Protein AF-A0A5B0HDJ0-F1 (afdb_monomer_lite)

Organism: NCBI:txid2603818

pLDDT: mean 89.78, std 12.01, range [39.72, 98.31]

Structure (mmCIF, N/CA/C/O backbone):
data_AF-A0A5B0HDJ0-F1
#
_entry.id   AF-A0A5B0HDJ0-F1
#
loop_
_atom_site.group_PDB
_atom_site.id
_atom_site.type_symbol
_atom_site.label_atom_id
_atom_site.label_alt_id
_atom_site.label_comp_id
_atom_site.label_asym_id
_atom_site.label_entity_id
_atom_site.label_seq_id
_atom_site.pdbx_PDB_ins_code
_atom_site.Cartn_x
_atom_site.Cartn_y
_atom_site.Cartn_z
_atom_site.occupancy
_atom_site.B_iso_or_equiv
_atom_site.auth_seq_id
_atom_site.auth_comp_id
_atom_site.auth_asym_id
_atom_site.auth_atom_id
_atom_site.pdbx_PDB_model_num
ATOM 1 N N . MET A 1 1 ? 25.153 -23.906 -35.045 1.00 39.72 1 MET A N 1
ATOM 2 C CA . MET A 1 1 ? 24.933 -23.355 -33.691 1.00 39.72 1 MET A CA 1
ATOM 3 C C . MET A 1 1 ? 24.251 -22.009 -33.866 1.00 39.72 1 MET A C 1
ATOM 5 O O . MET A 1 1 ? 24.853 -21.178 -34.536 1.00 39.72 1 MET A O 1
ATOM 9 N N . PRO A 1 2 ? 23.010 -21.788 -33.404 1.00 41.12 2 PRO A N 1
ATOM 10 C CA . PRO A 1 2 ? 22.415 -20.464 -33.498 1.00 41.12 2 PRO A CA 1
ATOM 11 C C . PRO A 1 2 ? 23.091 -19.559 -32.462 1.00 41.12 2 PRO A C 1
ATOM 13 O O . PRO A 1 2 ? 23.117 -19.868 -31.272 1.00 41.12 2 PRO A O 1
ATOM 16 N N . SER A 1 3 ? 23.698 -18.477 -32.937 1.00 45.38 3 SER A N 1
ATOM 17 C CA . SER A 1 3 ? 24.309 -17.446 -32.107 1.00 45.38 3 SER A CA 1
ATOM 18 C C . SER A 1 3 ? 23.218 -16.738 -31.306 1.00 45.38 3 SER A C 1
ATOM 20 O O . SER A 1 3 ? 22.344 -16.095 -31.884 1.00 45.38 3 SER A O 1
ATOM 22 N N . ILE A 1 4 ? 23.251 -16.857 -29.979 1.00 52.03 4 ILE A N 1
ATOM 23 C CA . ILE A 1 4 ? 22.422 -16.037 -29.094 1.00 52.03 4 ILE A CA 1
ATOM 24 C C . ILE A 1 4 ? 22.970 -14.611 -29.200 1.00 52.03 4 ILE A C 1
ATOM 26 O O . ILE A 1 4 ? 24.068 -14.331 -28.722 1.00 52.03 4 ILE A O 1
ATOM 30 N N . ASN A 1 5 ? 22.233 -13.720 -29.865 1.00 51.84 5 ASN A N 1
ATOM 31 C CA . ASN A 1 5 ? 22.509 -12.285 -29.848 1.00 51.84 5 ASN A CA 1
ATOM 32 C C . ASN A 1 5 ? 22.301 -11.764 -28.416 1.00 51.84 5 ASN A C 1
ATOM 34 O O . ASN A 1 5 ? 21.211 -11.331 -28.058 1.00 51.84 5 ASN A O 1
ATOM 38 N N . LEU A 1 6 ? 23.348 -11.811 -27.591 1.00 59.81 6 LEU A N 1
ATOM 39 C CA . LEU A 1 6 ? 23.443 -11.136 -26.290 1.00 59.81 6 LEU A CA 1
ATOM 40 C C . LEU A 1 6 ? 23.686 -9.628 -26.496 1.00 59.81 6 LEU A C 1
ATOM 42 O O . LEU A 1 6 ? 24.663 -9.062 -26.015 1.00 59.81 6 LEU A O 1
ATOM 46 N N . GLY A 1 7 ? 22.825 -8.981 -27.2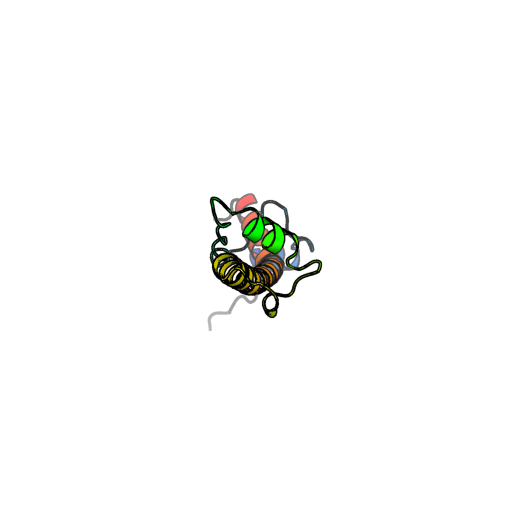79 1.00 64.06 7 GLY A N 1
ATOM 47 C CA . GLY A 1 7 ? 22.768 -7.527 -27.383 1.00 64.06 7 GLY A CA 1
ATOM 48 C C . GLY A 1 7 ? 21.681 -7.016 -26.448 1.00 64.06 7 GLY A C 1
ATOM 49 O O . GLY A 1 7 ? 20.556 -7.502 -26.528 1.00 64.06 7 GLY A O 1
ATOM 50 N N . LEU A 1 8 ? 22.013 -6.064 -25.569 1.00 76.31 8 LEU A N 1
ATOM 51 C CA . LEU A 1 8 ? 21.029 -5.331 -24.763 1.00 76.31 8 LEU A CA 1
ATOM 52 C C . LEU A 1 8 ? 19.866 -4.894 -25.660 1.00 76.31 8 LEU A C 1
ATOM 54 O O . LEU A 1 8 ? 20.081 -4.233 -26.681 1.00 76.31 8 LEU A O 1
ATOM 58 N N . THR A 1 9 ? 18.643 -5.272 -25.297 1.00 89.81 9 THR A N 1
ATOM 59 C CA . THR A 1 9 ? 17.465 -4.827 -26.040 1.00 89.81 9 THR A CA 1
ATOM 60 C C . THR A 1 9 ? 17.248 -3.331 -25.803 1.00 89.81 9 THR A C 1
ATOM 62 O O . THR A 1 9 ? 17.710 -2.762 -24.811 1.00 89.81 9 THR A O 1
ATOM 65 N N . ALA A 1 10 ? 16.496 -2.667 -26.687 1.00 90.12 10 ALA A N 1
ATOM 66 C CA . ALA A 1 10 ? 16.097 -1.276 -26.453 1.00 90.12 10 ALA A CA 1
ATOM 67 C C . ALA A 1 10 ? 15.345 -1.114 -25.116 1.00 90.12 10 ALA A C 1
ATOM 69 O O . ALA A 1 10 ? 15.459 -0.078 -24.464 1.00 90.12 10 ALA A O 1
ATOM 70 N N . ARG A 1 11 ? 14.627 -2.158 -24.681 1.00 93.62 11 ARG A N 1
ATOM 71 C CA . ARG A 1 11 ? 13.960 -2.202 -23.382 1.00 93.62 11 ARG A CA 1
ATOM 72 C C . ARG A 1 11 ? 14.962 -2.176 -22.230 1.00 93.62 11 ARG A C 1
ATOM 74 O O . ARG A 1 11 ? 14.815 -1.349 -21.338 1.00 93.62 11 ARG A O 1
ATOM 81 N N . ASP A 1 12 ? 15.997 -3.014 -22.280 1.00 94.25 12 ASP A N 1
ATOM 82 C CA . ASP A 1 12 ? 17.044 -3.061 -21.246 1.00 94.25 12 ASP A CA 1
ATOM 83 C C . ASP A 1 12 ? 17.786 -1.724 -21.142 1.00 94.25 12 ASP A C 1
ATOM 85 O O . ASP A 1 12 ? 18.071 -1.248 -20.042 1.00 94.25 12 ASP A O 1
ATOM 89 N N . TYR A 1 13 ? 18.033 -1.076 -22.288 1.00 93.62 13 TYR A N 1
ATOM 90 C CA . TYR A 1 13 ? 18.601 0.270 -22.325 1.00 93.62 13 TYR A CA 1
ATOM 91 C C . TYR A 1 13 ? 17.716 1.278 -21.581 1.00 93.62 13 TYR A C 1
ATOM 93 O O . TYR A 1 13 ? 18.220 2.007 -20.728 1.00 93.62 13 TYR A O 1
ATOM 101 N N . PHE A 1 14 ? 16.407 1.314 -21.848 1.00 95.25 14 PHE A N 1
ATOM 102 C CA . PHE A 1 14 ? 15.516 2.248 -21.155 1.00 95.25 14 PHE A CA 1
ATOM 103 C C . PHE A 1 14 ? 15.326 1.917 -19.673 1.00 95.25 14 PHE A C 1
ATOM 105 O O . PHE A 1 14 ? 15.240 2.847 -18.879 1.00 95.25 14 PHE A O 1
ATOM 112 N N . ILE A 1 15 ? 15.321 0.636 -19.283 1.00 95.94 15 ILE A N 1
ATOM 113 C CA . ILE A 1 15 ? 15.290 0.225 -17.869 1.00 95.94 15 ILE A CA 1
ATOM 114 C C . ILE A 1 15 ? 16.495 0.812 -17.127 1.00 95.94 15 ILE A C 1
ATOM 116 O O . ILE A 1 15 ? 16.331 1.434 -16.081 1.00 95.94 15 ILE A O 1
ATOM 120 N N . ALA A 1 16 ? 17.699 0.666 -17.688 1.00 95.25 16 ALA A N 1
ATOM 121 C CA . ALA A 1 16 ? 18.928 1.175 -17.078 1.00 95.25 16 ALA A CA 1
ATOM 122 C C . ALA A 1 16 ? 18.988 2.714 -17.000 1.00 95.25 16 ALA A C 1
ATOM 124 O O . ALA A 1 16 ? 19.745 3.254 -16.199 1.00 95.25 16 ALA A O 1
ATOM 125 N N . HIS A 1 17 ? 18.195 3.410 -17.820 1.00 95.44 17 HIS A N 1
ATOM 126 C CA . HIS A 1 17 ? 18.117 4.874 -17.874 1.00 95.44 17 HIS A CA 1
ATOM 127 C C . HIS A 1 17 ? 16.783 5.411 -17.343 1.00 95.44 17 HIS A C 1
ATOM 129 O O . HIS A 1 17 ? 16.403 6.544 -17.650 1.00 95.44 17 HIS A O 1
ATOM 135 N N . ALA A 1 18 ? 16.046 4.608 -16.575 1.00 97.12 18 ALA A N 1
ATOM 136 C CA . ALA A 1 18 ? 14.854 5.093 -15.910 1.00 97.12 18 ALA A CA 1
ATOM 137 C C . ALA A 1 18 ? 15.223 6.215 -14.923 1.00 97.12 18 ALA A C 1
ATOM 139 O O . ALA A 1 18 ? 16.233 6.103 -14.221 1.00 97.12 18 ALA A O 1
ATOM 140 N N . PRO A 1 19 ? 14.431 7.302 -14.849 1.00 97.25 19 PRO A N 1
ATOM 141 C CA . PRO A 1 19 ? 14.593 8.310 -13.809 1.00 97.25 19 PRO A CA 1
ATOM 142 C C . PRO A 1 19 ? 14.608 7.669 -12.419 1.00 97.25 19 PRO A C 1
ATOM 144 O O . PRO A 1 19 ? 13.891 6.700 -12.192 1.00 97.25 19 PRO A O 1
ATOM 147 N N . ALA A 1 20 ? 15.385 8.220 -11.485 1.00 95.44 20 ALA A N 1
ATOM 148 C CA . ALA A 1 20 ? 15.455 7.675 -10.128 1.00 95.44 20 ALA A CA 1
ATOM 149 C C . ALA A 1 20 ? 14.089 7.703 -9.419 1.00 95.44 20 ALA A C 1
ATOM 151 O O . ALA A 1 20 ? 13.711 6.731 -8.773 1.00 95.44 20 ALA A O 1
ATOM 152 N N . GLU A 1 21 ? 13.335 8.792 -9.598 1.00 96.06 21 GLU A N 1
ATOM 153 C CA . GLU A 1 21 ? 11.999 8.941 -9.024 1.00 96.06 21 GLU A CA 1
ATOM 154 C C . GLU A 1 21 ? 10.906 8.507 -10.012 1.00 96.06 21 GLU A C 1
ATOM 156 O O . GLU A 1 21 ? 10.870 9.009 -11.150 1.00 96.06 21 GLU A O 1
ATOM 161 N N . PRO A 1 22 ? 9.985 7.620 -9.591 1.00 96.62 22 PRO A N 1
ATOM 162 C CA . PRO A 1 22 ? 8.824 7.270 -10.384 1.00 96.62 22 PRO A CA 1
ATOM 163 C C . PRO A 1 22 ? 7.935 8.476 -10.683 1.00 96.62 22 PRO A C 1
ATOM 165 O O . PRO A 1 22 ? 7.693 9.340 -9.841 1.00 96.62 22 PRO A O 1
ATOM 168 N N . GLN A 1 23 ? 7.408 8.532 -11.904 1.00 95.12 23 GLN A N 1
ATOM 169 C CA . GLN A 1 23 ? 6.568 9.650 -12.335 1.00 95.12 23 GLN A CA 1
ATOM 170 C C . GLN A 1 23 ? 5.125 9.528 -11.807 1.00 95.12 23 GLN A C 1
ATOM 172 O O . GLN A 1 23 ? 4.625 8.410 -11.675 1.00 95.12 23 GLN A O 1
ATOM 177 N N . PRO A 1 24 ? 4.390 10.642 -11.597 1.00 95.38 24 PRO A N 1
ATOM 178 C CA . PRO A 1 24 ? 3.046 10.620 -10.995 1.00 95.38 24 PRO A CA 1
ATOM 179 C C . PRO A 1 24 ? 1.992 9.798 -11.751 1.00 95.38 24 PRO A C 1
ATOM 181 O O . PRO A 1 24 ? 0.981 9.396 -11.179 1.00 95.38 24 PRO A O 1
ATOM 184 N N . TRP A 1 25 ? 2.194 9.564 -13.049 1.00 95.69 25 TRP A N 1
ATOM 185 C CA . TRP A 1 25 ? 1.297 8.735 -13.856 1.00 95.69 25 TRP A CA 1
ATOM 186 C C . TRP A 1 25 ? 1.482 7.235 -13.597 1.00 95.69 25 TRP A C 1
ATOM 188 O O . TRP A 1 25 ? 0.591 6.450 -13.929 1.00 95.69 25 TRP A O 1
ATOM 198 N N . PHE A 1 26 ? 2.621 6.822 -13.033 1.00 97.19 26 PHE A N 1
ATOM 199 C CA . PHE A 1 26 ? 2.921 5.422 -12.782 1.00 97.19 26 PHE A CA 1
ATOM 200 C C . PHE A 1 26 ? 2.182 4.919 -11.543 1.00 97.19 26 PHE A C 1
ATOM 202 O O . PHE A 1 26 ? 2.311 5.467 -10.447 1.00 97.19 26 PHE A O 1
ATOM 209 N N . LYS A 1 27 ? 1.427 3.835 -11.728 1.00 95.62 27 LYS A N 1
ATOM 210 C CA . LYS A 1 27 ? 0.729 3.114 -10.665 1.00 95.62 27 LYS A CA 1
ATOM 211 C C . LYS A 1 27 ? 1.237 1.671 -10.656 1.00 95.62 27 LYS A C 1
ATOM 213 O O . LYS A 1 27 ? 1.115 1.015 -11.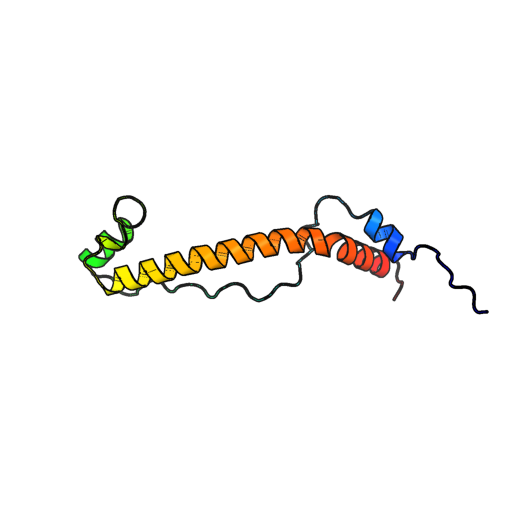693 1.00 95.62 27 LYS A O 1
ATOM 218 N N . PRO A 1 28 ? 1.798 1.176 -9.540 1.00 97.00 28 PRO A N 1
ATOM 219 C CA . PRO A 1 28 ? 2.310 -0.182 -9.486 1.00 97.00 28 PRO A CA 1
ATOM 220 C C . PRO A 1 28 ? 1.148 -1.177 -9.450 1.00 97.00 28 PRO A C 1
ATOM 222 O O . PRO A 1 28 ? 0.067 -0.883 -8.933 1.00 97.00 28 PRO A O 1
ATOM 225 N N . VAL A 1 29 ? 1.371 -2.374 -9.988 1.00 96.69 29 VAL A N 1
ATOM 226 C CA . VAL A 1 29 ? 0.420 -3.481 -9.861 1.00 96.69 29 VAL A CA 1
ATOM 227 C C . VAL A 1 29 ? 0.551 -4.059 -8.456 1.00 96.69 29 VAL A C 1
ATOM 229 O O . VAL A 1 29 ? 1.627 -4.514 -8.069 1.00 96.69 29 VAL A O 1
ATOM 232 N N . MET A 1 30 ? -0.545 -4.026 -7.701 1.00 94.94 30 MET A N 1
ATOM 233 C CA . MET A 1 30 ? -0.613 -4.379 -6.283 1.00 94.94 30 MET A CA 1
ATOM 234 C C . MET A 1 30 ? -1.915 -5.132 -5.976 1.00 94.94 30 MET A C 1
ATOM 236 O O . MET A 1 30 ? -2.915 -4.916 -6.668 1.00 94.94 30 MET A O 1
ATOM 240 N N . PRO A 1 31 ? -1.947 -5.986 -4.933 1.00 93.25 31 PRO A N 1
ATOM 241 C CA 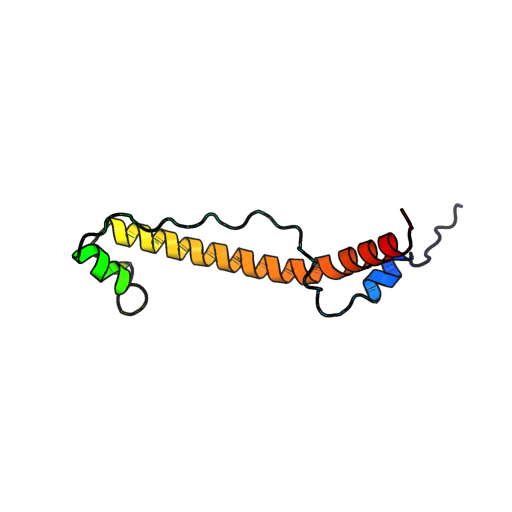. PRO A 1 31 ? -3.209 -6.483 -4.395 1.00 93.25 31 PRO A CA 1
ATOM 242 C C . PRO A 1 31 ? -4.087 -5.311 -3.920 1.00 93.25 31 PRO A C 1
ATOM 244 O O . PRO A 1 31 ? -3.557 -4.243 -3.588 1.00 93.25 31 PRO A O 1
ATOM 247 N N . PRO A 1 32 ? -5.420 -5.489 -3.864 1.00 94.06 32 PRO A N 1
ATOM 248 C CA . PRO A 1 32 ? -6.313 -4.441 -3.386 1.00 94.06 32 PRO A CA 1
ATOM 249 C C . PRO A 1 32 ? -5.929 -3.997 -1.965 1.00 94.06 32 PRO A C 1
ATOM 251 O O . PRO A 1 32 ? -5.434 -4.817 -1.184 1.00 94.06 32 PRO A O 1
ATOM 254 N N . PRO A 1 33 ? -6.141 -2.714 -1.623 1.00 93.00 33 PRO A N 1
ATOM 255 C CA . PRO A 1 33 ? -5.885 -2.229 -0.276 1.00 93.00 33 PRO A CA 1
ATOM 256 C C . PRO A 1 33 ? -6.777 -2.958 0.741 1.00 93.00 33 PRO A C 1
ATOM 258 O O . PRO A 1 33 ? -7.865 -3.428 0.379 1.00 93.00 33 PRO A O 1
ATOM 261 N N . PRO A 1 34 ? -6.354 -3.040 2.015 1.00 92.56 34 PRO A N 1
ATOM 262 C CA . PRO A 1 34 ? -7.200 -3.554 3.082 1.00 92.56 34 PRO A CA 1
ATOM 263 C C . PRO A 1 34 ? -8.553 -2.820 3.129 1.00 92.56 34 PRO A C 1
ATOM 265 O O . PRO A 1 34 ? -8.608 -1.613 2.871 1.00 92.56 34 PRO A O 1
ATOM 268 N N . PRO A 1 35 ? -9.656 -3.527 3.432 1.00 90.25 35 PRO A N 1
ATOM 269 C CA . PRO A 1 35 ? -10.978 -2.918 3.506 1.00 90.25 35 PRO A CA 1
ATOM 270 C C . PRO A 1 35 ? -11.053 -1.935 4.674 1.00 90.25 35 PRO A C 1
ATOM 272 O O . PRO A 1 35 ? -10.574 -2.232 5.765 1.00 90.25 35 PRO A O 1
ATOM 275 N N . SER A 1 36 ? -11.715 -0.796 4.468 1.00 88.81 36 SER A N 1
ATOM 276 C CA . SER A 1 36 ? -11.877 0.211 5.515 1.00 88.81 36 SER A CA 1
ATOM 277 C C . SER A 1 36 ? -12.665 -0.323 6.714 1.00 88.81 36 SER A C 1
ATOM 279 O O . SER A 1 36 ? -13.657 -1.044 6.574 1.00 88.81 36 SER A O 1
ATOM 281 N N . VAL A 1 37 ? -12.245 0.072 7.918 1.00 91.00 37 VAL A N 1
ATOM 282 C CA . VAL A 1 37 ? -13.005 -0.207 9.140 1.00 91.00 37 VAL A CA 1
ATOM 283 C C . VAL A 1 37 ? -14.126 0.815 9.262 1.00 91.00 37 VAL A C 1
ATOM 285 O O . VAL A 1 37 ? -13.889 2.022 9.245 1.00 91.00 37 VAL A O 1
ATOM 288 N N . GLN A 1 38 ? -15.360 0.332 9.378 1.00 90.19 38 GLN A N 1
ATOM 289 C CA . GLN A 1 38 ? -16.522 1.195 9.549 1.00 90.19 38 GLN A CA 1
ATOM 290 C C . GLN A 1 38 ? -16.602 1.725 10.980 1.00 90.19 38 GLN A C 1
ATOM 292 O O . GLN A 1 38 ? -16.507 0.959 11.943 1.00 90.19 38 GLN A O 1
ATOM 297 N N . ILE A 1 39 ? -16.806 3.037 11.093 1.00 87.62 39 ILE A N 1
ATOM 298 C CA . ILE A 1 39 ? -17.023 3.730 12.364 1.00 87.62 39 ILE A CA 1
ATOM 299 C C . ILE A 1 39 ? -18.389 3.303 12.929 1.00 87.62 39 ILE A C 1
ATOM 301 O O . ILE A 1 39 ? -19.353 3.229 12.158 1.00 87.62 39 ILE A O 1
ATOM 305 N N . PRO A 1 40 ? -18.514 3.034 14.243 1.00 87.81 40 PRO A N 1
ATOM 306 C CA . PRO A 1 40 ? -19.797 2.727 14.856 1.00 87.81 40 PRO A CA 1
ATOM 307 C C . PRO A 1 40 ? -20.785 3.879 14.651 1.00 87.81 40 PRO A C 1
ATOM 309 O O . PRO A 1 40 ? -20.498 5.030 14.982 1.00 87.81 40 PRO A O 1
ATOM 312 N N . ALA A 1 41 ? -21.958 3.564 14.105 1.00 87.44 41 ALA A N 1
ATOM 313 C CA . ALA A 1 41 ? -23.055 4.517 14.003 1.00 87.44 41 ALA A CA 1
ATOM 314 C C . ALA A 1 41 ? -23.727 4.712 15.371 1.00 87.44 41 ALA A C 1
ATOM 316 O O . ALA A 1 41 ? -23.769 3.779 16.180 1.00 87.44 41 ALA A O 1
ATOM 317 N N . GLU A 1 42 ? -24.271 5.913 15.594 1.00 89.38 42 GLU A N 1
ATOM 318 C CA . GLU A 1 42 ? -25.111 6.246 16.756 1.00 89.38 42 GLU A CA 1
ATOM 319 C C . GLU A 1 42 ? -24.451 5.861 18.094 1.00 89.38 42 GLU A C 1
ATOM 321 O O . GLU A 1 42 ? -24.878 4.938 18.784 1.00 89.38 42 GLU A O 1
ATOM 326 N N . MET A 1 43 ? -23.349 6.534 18.437 1.00 92.44 43 MET A N 1
ATOM 327 C CA . MET A 1 43 ? -22.671 6.353 19.728 1.00 92.44 43 MET A CA 1
ATOM 328 C C . MET A 1 43 ? -23.411 7.072 20.856 1.00 92.44 43 MET A C 1
ATOM 330 O O . MET A 1 43 ? -23.762 8.253 20.704 1.00 92.44 43 MET A O 1
ATOM 334 N N . THR A 1 44 ? -23.578 6.386 21.993 1.00 94.19 44 THR A N 1
ATOM 335 C CA . THR A 1 44 ? -23.980 7.037 23.250 1.00 94.19 44 THR A CA 1
ATOM 336 C C . THR A 1 44 ? -22.909 8.030 23.699 1.00 94.19 44 THR A C 1
ATOM 338 O O . THR A 1 44 ? -21.798 8.058 23.159 1.00 94.19 44 THR A O 1
ATOM 341 N N . ASP A 1 45 ? -23.226 8.874 24.678 1.00 93.75 45 ASP A N 1
ATOM 342 C CA . ASP A 1 45 ? -22.263 9.852 25.188 1.00 93.75 45 ASP A CA 1
ATOM 343 C C . ASP A 1 45 ? -21.070 9.167 25.874 1.00 93.75 45 ASP A C 1
ATOM 345 O O . ASP A 1 45 ? -19.929 9.591 25.690 1.00 93.75 45 ASP A O 1
ATOM 349 N N . GLU A 1 46 ? -21.299 8.056 26.579 1.00 91.88 46 GLU A N 1
ATOM 350 C CA . GLU A 1 46 ? -20.243 7.248 27.198 1.00 91.88 46 GLU A CA 1
ATOM 351 C C . GLU A 1 46 ? -19.330 6.604 26.150 1.00 91.88 46 GLU A C 1
ATOM 353 O O . GLU A 1 46 ? -18.106 6.704 26.245 1.00 91.88 46 GLU A O 1
ATOM 358 N N . GLU A 1 47 ? -19.914 5.993 25.117 1.00 92.88 47 GLU A N 1
ATOM 359 C CA . GLU A 1 47 ? -19.166 5.387 24.013 1.00 92.88 47 GLU A CA 1
ATOM 360 C C . GLU A 1 47 ? -18.332 6.422 23.260 1.00 92.88 47 GLU A C 1
ATOM 362 O O . GLU A 1 47 ? -17.181 6.178 22.900 1.00 92.88 47 GLU A O 1
ATOM 367 N N . ARG A 1 48 ? -18.911 7.602 23.041 1.00 92.62 48 ARG A N 1
ATOM 368 C CA . ARG A 1 48 ? -18.250 8.722 22.383 1.00 92.62 48 ARG A CA 1
ATOM 369 C C . ARG A 1 48 ? -17.075 9.242 23.204 1.00 92.62 48 ARG A C 1
ATOM 371 O O . ARG A 1 48 ? -16.032 9.539 22.628 1.00 92.62 48 ARG A O 1
ATOM 378 N N . ASN A 1 49 ? -17.228 9.330 24.524 1.00 92.19 49 ASN A N 1
ATOM 379 C CA . ASN A 1 49 ? -16.150 9.736 25.418 1.00 92.19 49 ASN A CA 1
ATOM 380 C C . ASN A 1 49 ? -14.986 8.730 25.402 1.00 92.19 49 ASN A C 1
ATOM 382 O O . ASN A 1 49 ? -13.834 9.139 25.304 1.00 92.19 49 ASN A O 1
ATOM 386 N N . GLU A 1 50 ? -15.266 7.422 25.429 1.00 91.56 50 GLU A N 1
ATOM 387 C CA . GLU A 1 50 ? -14.213 6.400 25.312 1.00 91.56 50 GLU A CA 1
ATOM 388 C C . GLU A 1 50 ? -13.555 6.386 23.929 1.00 91.56 50 GLU A C 1
ATOM 390 O O . GLU A 1 50 ? -12.334 6.286 23.837 1.00 91.56 50 GLU A O 1
ATOM 395 N N . TYR A 1 51 ? -14.334 6.546 22.854 1.00 89.62 51 TYR A N 1
ATOM 396 C CA . TYR A 1 51 ? -13.803 6.620 21.493 1.00 89.62 51 TYR A CA 1
ATOM 397 C C . TYR A 1 51 ? -12.844 7.802 21.306 1.00 89.62 51 TYR A C 1
ATOM 399 O O . TYR A 1 51 ? -11.780 7.627 20.718 1.00 89.62 51 TYR A O 1
ATOM 407 N N . TYR A 1 52 ? -13.197 8.991 21.806 1.00 89.31 52 TYR A N 1
ATOM 408 C CA . TYR A 1 52 ? -12.325 10.164 21.706 1.00 89.31 52 TYR A CA 1
ATOM 409 C C . TYR A 1 52 ? -11.107 10.097 22.628 1.00 89.31 52 TYR A C 1
ATOM 411 O O . TYR A 1 52 ? -10.107 10.736 22.325 1.00 89.31 52 TYR A O 1
ATOM 419 N N . GLY A 1 53 ? -11.180 9.349 23.731 1.00 88.94 53 GLY A N 1
ATOM 420 C CA . GLY A 1 53 ? -10.042 9.166 24.632 1.00 88.94 53 GLY A CA 1
ATOM 421 C C . GLY A 1 53 ? -9.075 8.059 24.246 1.00 88.94 53 GLY A C 1
ATOM 422 O O . GLY A 1 53 ? -7.960 8.000 24.769 1.00 88.94 53 GLY A O 1
ATOM 423 N N . TRP A 1 54 ? -9.486 7.187 23.331 1.00 88.38 54 TRP A N 1
ATOM 424 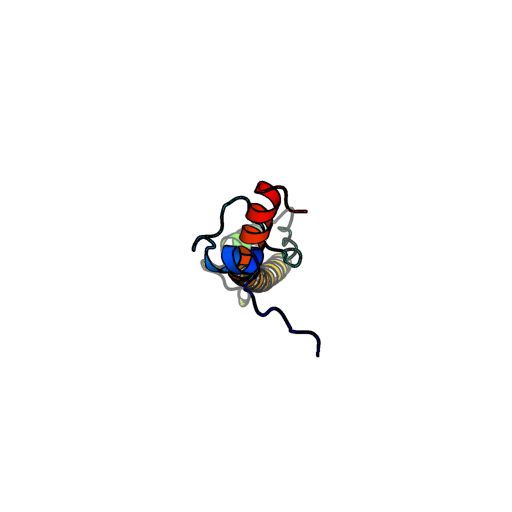C CA . TRP A 1 54 ? -8.649 6.120 22.813 1.00 88.38 54 TRP A CA 1
ATOM 425 C C . TRP A 1 54 ? -7.378 6.659 22.145 1.00 88.38 54 TRP A C 1
ATOM 427 O O . TRP A 1 54 ? -7.438 7.647 21.416 1.00 88.38 54 TRP A O 1
ATOM 437 N N . ASP A 1 55 ? -6.243 5.978 22.351 1.00 83.19 55 ASP A N 1
ATOM 438 C CA . ASP A 1 55 ? -4.913 6.297 21.781 1.00 83.19 55 ASP A CA 1
ATOM 439 C C . ASP A 1 55 ? -4.240 7.532 22.422 1.00 83.19 55 ASP A C 1
ATOM 441 O O . ASP A 1 55 ? -3.015 7.605 22.473 1.00 83.19 55 ASP A O 1
ATOM 445 N N . GLU A 1 56 ? -5.018 8.473 22.972 1.00 84.44 56 GLU A N 1
ATOM 446 C CA . GLU A 1 56 ? -4.497 9.670 23.647 1.00 84.44 56 GLU A CA 1
ATOM 447 C C . GLU A 1 56 ? -4.296 9.466 25.159 1.00 84.44 56 GLU A C 1
ATOM 449 O O . GLU A 1 56 ? -3.238 9.798 25.695 1.00 84.44 56 GLU A O 1
ATOM 454 N N . TYR A 1 57 ? -5.292 8.916 25.862 1.00 86.50 57 TYR A N 1
ATOM 455 C CA . TYR A 1 57 ? -5.240 8.714 27.320 1.00 86.50 57 TYR A CA 1
ATOM 456 C C . TYR A 1 57 ? -5.960 7.450 27.815 1.00 86.50 57 TYR A C 1
ATOM 458 O O . TYR A 1 57 ? -6.011 7.217 29.024 1.00 86.50 57 TYR A O 1
ATOM 466 N N . LEU A 1 58 ? -6.498 6.626 26.908 1.00 88.19 58 LEU A N 1
ATOM 467 C CA . LEU A 1 58 ? -7.165 5.363 27.227 1.00 88.19 58 LEU A CA 1
ATOM 468 C C . LEU A 1 58 ? -6.610 4.212 26.372 1.00 88.19 58 LEU A C 1
ATOM 470 O O . LEU A 1 58 ? -6.626 4.277 25.136 1.00 88.19 58 LEU A O 1
ATOM 474 N N . GLY A 1 59 ? -6.150 3.147 27.037 1.00 89.50 59 GLY A N 1
ATOM 475 C CA . GLY A 1 59 ? -5.830 1.868 26.402 1.00 89.50 59 GLY A CA 1
ATOM 476 C C . GLY A 1 59 ? -7.094 1.094 26.019 1.00 89.50 59 GLY A C 1
ATOM 477 O O . GLY A 1 59 ? -8.180 1.358 26.535 1.00 89.50 59 GLY A O 1
ATOM 478 N N . ILE A 1 60 ? -6.970 0.115 25.118 1.00 89.31 60 ILE A N 1
ATOM 479 C CA . ILE A 1 60 ? -8.103 -0.753 24.732 1.00 89.31 60 ILE A CA 1
ATOM 480 C C . ILE A 1 60 ? -8.577 -1.568 25.947 1.00 89.31 60 ILE A C 1
ATOM 482 O O . ILE A 1 60 ? -9.769 -1.798 26.140 1.00 89.31 60 ILE A O 1
ATOM 486 N N . GLU A 1 61 ? -7.632 -1.968 26.791 1.00 89.56 61 GLU A N 1
ATOM 487 C CA . GLU A 1 61 ? -7.820 -2.697 28.039 1.00 89.56 61 GLU A CA 1
ATOM 488 C C . GLU A 1 61 ? -8.641 -1.934 29.091 1.00 89.56 61 GLU A C 1
ATOM 490 O O . GLU A 1 61 ? -9.313 -2.568 29.906 1.00 89.56 61 GLU A O 1
ATOM 495 N N . ASP A 1 62 ? -8.641 -0.599 29.039 1.00 91.12 62 ASP A N 1
ATOM 496 C CA . ASP A 1 62 ? -9.332 0.272 29.997 1.00 91.12 62 ASP A CA 1
ATOM 497 C C . ASP A 1 62 ? -10.746 0.673 29.535 1.00 91.12 62 ASP A C 1
ATOM 499 O O . ASP A 1 62 ? -11.489 1.333 30.271 1.00 91.12 62 ASP A O 1
ATOM 503 N N . MET A 1 63 ? -11.138 0.275 28.320 1.00 91.00 63 MET A N 1
ATOM 504 C CA . MET A 1 63 ? -12.453 0.576 27.754 1.00 91.00 63 MET A CA 1
ATOM 505 C C . MET A 1 63 ? -13.558 -0.227 28.429 1.00 91.00 63 MET A C 1
ATOM 507 O O . MET A 1 63 ? -13.491 -1.455 28.544 1.00 91.00 63 MET A O 1
ATOM 511 N N . LYS A 1 64 ? -14.631 0.461 28.820 1.00 92.38 64 LYS A N 1
ATOM 512 C CA . LYS A 1 64 ? -15.785 -0.153 29.484 1.00 92.38 64 LYS A CA 1
ATOM 513 C C . LYS A 1 64 ? -16.875 -0.508 28.489 1.00 92.38 64 LYS A C 1
ATOM 515 O O . LYS A 1 64 ? -17.646 -1.426 28.761 1.00 92.38 64 LYS A O 1
ATOM 520 N N . CYS A 1 65 ? -16.948 0.181 27.351 1.00 92.88 65 CYS A N 1
ATOM 521 C CA . CYS A 1 65 ? -17.944 -0.054 26.313 1.00 92.88 65 CYS A CA 1
ATOM 522 C C . CYS A 1 65 ? -17.472 -1.170 25.361 1.00 92.88 65 CYS A C 1
ATOM 524 O O . CYS A 1 65 ? -16.598 -0.918 24.526 1.00 92.88 65 CYS A O 1
ATOM 526 N N . PRO A 1 66 ? -18.059 -2.389 25.391 1.00 93.06 66 PRO A N 1
ATOM 527 C CA . PRO A 1 66 ? -17.572 -3.509 24.578 1.00 93.06 66 PRO A CA 1
ATOM 528 C C . PRO A 1 66 ? -17.613 -3.213 23.077 1.00 93.06 66 PRO A C 1
ATOM 530 O O . PRO A 1 66 ? -16.688 -3.557 22.353 1.00 93.06 66 PRO A O 1
ATOM 533 N N . ARG A 1 67 ? -18.647 -2.499 22.613 1.00 93.00 67 ARG A N 1
ATOM 534 C CA . ARG A 1 67 ? -18.794 -2.112 21.203 1.00 93.00 67 ARG A CA 1
ATOM 535 C C . ARG A 1 67 ? -17.644 -1.225 20.713 1.00 93.00 67 ARG A C 1
ATOM 537 O O . ARG A 1 67 ? -17.202 -1.386 19.575 1.00 93.00 67 ARG A O 1
ATOM 544 N N . ILE A 1 68 ? -17.179 -0.301 21.556 1.00 93.50 68 ILE A N 1
ATOM 545 C CA . ILE A 1 68 ? -16.076 0.614 21.238 1.00 93.50 68 ILE A CA 1
ATOM 546 C C . ILE A 1 68 ? -14.745 -0.112 21.337 1.00 93.50 68 ILE A C 1
ATOM 548 O O . ILE A 1 68 ? -13.966 -0.029 20.394 1.00 93.50 68 ILE A O 1
ATOM 552 N N . ARG A 1 69 ? -14.541 -0.924 22.378 1.00 94.00 69 ARG A N 1
ATOM 553 C CA . ARG A 1 69 ? -13.369 -1.799 22.497 1.00 94.00 69 ARG A CA 1
ATOM 554 C C . ARG A 1 69 ? -13.177 -2.674 21.259 1.00 94.00 69 ARG A C 1
ATOM 556 O O . ARG A 1 69 ? -12.129 -2.607 20.624 1.00 94.00 69 ARG A O 1
ATOM 563 N N . ASP A 1 70 ? -14.213 -3.405 20.850 1.00 92.88 70 ASP A N 1
ATOM 564 C CA . ASP A 1 70 ? -14.163 -4.280 19.675 1.00 92.88 70 ASP A CA 1
ATOM 565 C C . ASP A 1 70 ? -13.881 -3.485 18.387 1.00 92.88 70 ASP A C 1
ATOM 567 O O . ASP A 1 70 ? -13.232 -3.973 17.460 1.00 92.88 70 ASP A O 1
ATOM 571 N N . TYR A 1 71 ? -14.394 -2.255 18.282 1.00 93.06 71 TYR A N 1
ATOM 572 C CA . TYR A 1 71 ? -14.083 -1.370 17.163 1.00 93.06 71 TYR A CA 1
ATOM 573 C C . TYR A 1 71 ? -12.616 -0.923 17.176 1.00 93.06 71 TYR A C 1
ATOM 575 O O . TYR A 1 71 ? -11.944 -1.033 16.150 1.00 93.06 71 TYR A O 1
ATOM 583 N N . CYS A 1 72 ? -12.108 -0.476 18.320 1.00 92.56 72 CYS A N 1
ATOM 584 C CA . CYS A 1 72 ? -10.730 -0.039 18.503 1.00 92.56 72 CYS A CA 1
ATOM 585 C C . CYS A 1 72 ? -9.733 -1.176 18.229 1.00 92.56 72 CYS A C 1
ATOM 587 O O . CYS A 1 72 ? -8.735 -0.960 17.541 1.00 92.56 72 CYS A O 1
ATOM 589 N N . GLU A 1 73 ? -10.043 -2.410 18.637 1.00 92.81 73 GLU A N 1
ATOM 590 C CA . GLU A 1 73 ? -9.270 -3.607 18.278 1.00 92.81 73 GLU A CA 1
ATOM 591 C C . GLU A 1 73 ? -9.222 -3.834 16.761 1.00 92.81 73 GLU A C 1
ATOM 593 O O . GLU A 1 73 ? -8.142 -4.031 16.196 1.00 92.81 73 GLU A O 1
ATOM 598 N N . ARG A 1 74 ? -10.370 -3.746 16.069 1.00 93.00 74 ARG A N 1
ATOM 599 C CA . ARG A 1 74 ? -10.418 -3.869 14.600 1.00 93.00 74 ARG A CA 1
ATOM 600 C C . ARG A 1 74 ? -9.616 -2.776 13.908 1.00 93.00 74 ARG A C 1
ATOM 602 O O . ARG A 1 74 ? -8.907 -3.070 12.947 1.00 93.00 74 ARG A O 1
ATOM 609 N N . VAL A 1 75 ? -9.716 -1.531 14.372 1.00 92.62 75 VAL A N 1
ATOM 610 C CA . VAL A 1 75 ? -8.931 -0.421 13.819 1.00 92.62 75 VAL A CA 1
ATOM 611 C C . VAL A 1 75 ? -7.443 -0.650 14.058 1.00 92.62 75 VAL A C 1
ATOM 613 O O . VAL A 1 75 ? -6.662 -0.450 13.133 1.00 92.62 75 VAL A O 1
ATOM 616 N N . ASN A 1 76 ? -7.036 -1.113 15.241 1.00 91.25 76 ASN A N 1
ATOM 617 C CA . ASN A 1 76 ? -5.631 -1.383 15.535 1.00 91.25 76 ASN A CA 1
ATOM 618 C C . ASN A 1 76 ? -5.061 -2.494 14.637 1.00 91.25 76 ASN A C 1
ATOM 620 O O . ASN A 1 76 ? -4.033 -2.307 13.990 1.00 91.25 76 ASN A O 1
ATOM 624 N N . ALA A 1 77 ? -5.782 -3.610 14.495 1.00 91.25 77 ALA A N 1
ATOM 625 C CA . ALA A 1 77 ? -5.406 -4.677 13.568 1.00 91.25 77 ALA A CA 1
ATOM 626 C C . ALA A 1 77 ? -5.348 -4.177 12.110 1.00 91.25 77 ALA A C 1
ATOM 628 O O . ALA A 1 77 ? -4.421 -4.498 11.363 1.00 91.25 77 ALA A O 1
ATOM 629 N N . HIS A 1 78 ? -6.309 -3.341 11.708 1.00 93.88 78 HIS A N 1
ATOM 630 C CA . HIS A 1 78 ? -6.315 -2.721 10.388 1.00 93.88 78 HIS A CA 1
ATOM 631 C C . HIS A 1 78 ? -5.131 -1.767 10.181 1.00 93.88 78 HIS A C 1
ATOM 633 O O . HIS A 1 78 ? -4.564 -1.759 9.092 1.00 93.88 78 HIS A O 1
ATOM 639 N N . ARG A 1 79 ? -4.715 -0.989 11.193 1.00 93.06 79 ARG A N 1
ATOM 640 C CA . ARG A 1 79 ? -3.534 -0.106 11.112 1.00 93.06 79 ARG A CA 1
ATOM 641 C C . ARG A 1 79 ? -2.287 -0.906 10.736 1.00 93.06 79 ARG A C 1
ATOM 643 O O . ARG A 1 79 ? -1.571 -0.497 9.826 1.00 93.06 79 ARG A O 1
ATOM 650 N N . THR A 1 80 ? -2.074 -2.071 11.349 1.00 92.00 80 THR A N 1
ATOM 651 C CA . THR A 1 80 ? -0.947 -2.957 11.010 1.00 92.00 80 THR A CA 1
ATOM 652 C C . THR A 1 80 ? -1.018 -3.457 9.565 1.00 92.00 80 THR A C 1
ATOM 654 O O . THR A 1 80 ? -0.021 -3.403 8.844 1.00 92.00 80 THR A O 1
ATOM 657 N N . LEU A 1 81 ? -2.193 -3.903 9.108 1.00 93.75 81 LEU A N 1
ATOM 658 C CA . LEU A 1 81 ? -2.384 -4.363 7.726 1.00 93.75 81 LEU A CA 1
ATOM 659 C C . LEU A 1 81 ? -2.184 -3.233 6.707 1.00 93.75 81 LEU A C 1
ATOM 661 O O . LEU A 1 81 ? -1.527 -3.429 5.686 1.00 93.75 81 LEU A O 1
ATOM 665 N N . ALA A 1 82 ? -2.724 -2.047 6.989 1.00 94.69 82 ALA A N 1
ATOM 666 C CA . ALA A 1 82 ? -2.585 -0.867 6.145 1.00 94.69 82 ALA A CA 1
ATOM 667 C C . ALA A 1 82 ? -1.126 -0.405 6.062 1.00 94.69 82 ALA A C 1
ATOM 669 O O . ALA A 1 82 ? -0.650 -0.088 4.976 1.00 94.69 82 ALA A O 1
ATOM 670 N N . GLN A 1 83 ? -0.395 -0.427 7.179 1.00 95.31 83 GLN A N 1
ATOM 671 C CA . GLN A 1 83 ? 1.030 -0.111 7.196 1.00 95.31 83 GLN A CA 1
ATOM 672 C C . GLN A 1 83 ? 1.830 -1.090 6.330 1.00 95.31 83 GLN A C 1
ATOM 674 O O . GLN A 1 83 ? 2.609 -0.651 5.489 1.00 95.31 83 GLN A O 1
ATOM 679 N N . ALA A 1 84 ? 1.600 -2.398 6.478 1.00 95.19 84 ALA A N 1
ATOM 680 C CA . ALA A 1 84 ? 2.266 -3.407 5.658 1.00 95.19 84 ALA A CA 1
ATOM 681 C C . ALA A 1 84 ? 1.954 -3.236 4.161 1.00 95.19 84 ALA A C 1
ATOM 683 O O . ALA A 1 84 ? 2.854 -3.328 3.326 1.00 95.19 84 ALA A O 1
ATOM 684 N N . TRP A 1 85 ? 0.695 -2.941 3.818 1.00 96.81 85 TRP A N 1
ATOM 685 C CA . TRP A 1 85 ? 0.295 -2.678 2.437 1.00 96.81 85 TRP A CA 1
ATOM 686 C C . TRP A 1 85 ? 0.967 -1.417 1.877 1.00 96.81 85 TRP A C 1
ATOM 688 O O . TRP A 1 85 ? 1.483 -1.461 0.764 1.00 96.81 85 TRP A O 1
ATOM 698 N N . ASN A 1 86 ? 1.029 -0.327 2.651 1.00 96.19 86 ASN A N 1
ATOM 699 C CA . ASN A 1 86 ? 1.700 0.913 2.247 1.00 96.19 86 ASN A CA 1
ATOM 700 C C . ASN A 1 86 ? 3.203 0.700 2.018 1.00 96.19 86 ASN A C 1
ATOM 702 O O . ASN A 1 86 ? 3.737 1.160 1.013 1.00 96.19 86 ASN A O 1
ATOM 706 N N . SER A 1 87 ? 3.881 -0.043 2.898 1.00 96.25 87 SER A N 1
ATOM 707 C CA . SER A 1 87 ? 5.302 -0.361 2.713 1.00 96.25 87 SER A CA 1
ATOM 708 C C . SER A 1 87 ? 5.550 -1.214 1.465 1.00 96.25 87 SER A C 1
ATOM 710 O O . SER A 1 87 ? 6.515 -0.981 0.736 1.00 96.25 87 SER A O 1
ATOM 712 N N . GLU A 1 88 ? 4.677 -2.185 1.173 1.00 97.12 88 GLU A N 1
ATOM 713 C CA . GLU A 1 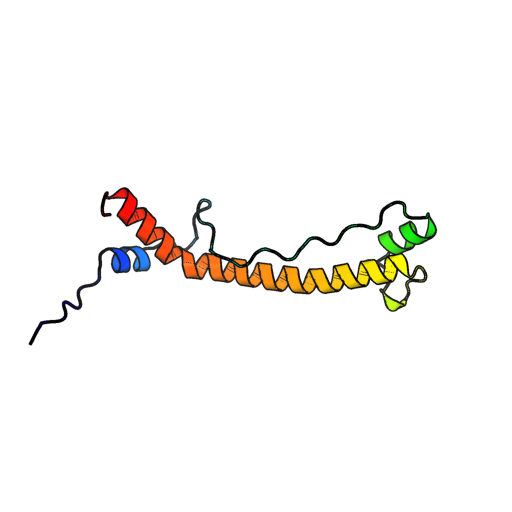88 ? 4.791 -2.963 -0.064 1.00 97.12 88 GLU A CA 1
ATOM 714 C C . GLU A 1 88 ? 4.455 -2.111 -1.297 1.00 97.12 88 GLU A C 1
ATOM 716 O O . GLU A 1 88 ? 5.122 -2.246 -2.320 1.00 97.12 88 GLU A O 1
ATOM 721 N N . PHE A 1 89 ? 3.490 -1.193 -1.199 1.00 96.19 89 PHE A N 1
ATOM 722 C CA . PHE A 1 89 ? 3.170 -0.246 -2.266 1.00 96.19 89 PHE A CA 1
ATOM 723 C C . PHE A 1 89 ? 4.386 0.608 -2.637 1.00 96.19 89 PHE A C 1
ATOM 725 O O . PHE A 1 89 ? 4.741 0.660 -3.813 1.00 96.19 89 PHE A O 1
ATOM 732 N N . GLU A 1 90 ? 5.055 1.223 -1.655 1.00 95.25 90 GLU A N 1
ATOM 733 C CA . GLU A 1 90 ? 6.266 2.025 -1.881 1.00 95.25 90 GLU A CA 1
ATOM 734 C C . GLU A 1 90 ? 7.360 1.198 -2.561 1.00 95.25 90 GLU A C 1
ATOM 736 O O . GLU A 1 90 ? 7.897 1.591 -3.597 1.00 95.25 90 GLU A O 1
ATOM 741 N N . LYS A 1 91 ? 7.638 -0.005 -2.050 1.00 96.38 91 LYS A N 1
ATOM 742 C CA . LYS A 1 91 ? 8.607 -0.918 -2.665 1.00 96.38 91 LYS A CA 1
ATOM 743 C C . LYS A 1 91 ? 8.251 -1.229 -4.119 1.00 96.38 91 LYS A C 1
ATOM 745 O O . LYS A 1 91 ? 9.112 -1.137 -4.994 1.00 96.38 91 LYS A O 1
ATOM 750 N N . GLN A 1 92 ? 7.005 -1.609 -4.395 1.00 97.62 92 GLN A N 1
ATOM 751 C CA . GLN A 1 92 ? 6.572 -1.950 -5.750 1.00 97.62 92 GLN A CA 1
ATOM 752 C C . GLN A 1 92 ? 6.593 -0.740 -6.682 1.00 97.62 92 GLN A C 1
ATOM 754 O O . GLN A 1 92 ? 6.877 -0.899 -7.870 1.00 97.62 92 GLN A O 1
ATOM 759 N N . HIS A 1 93 ? 6.370 0.464 -6.152 1.00 95.25 93 HIS A N 1
ATOM 760 C CA . HIS A 1 93 ? 6.485 1.708 -6.904 1.00 95.25 93 HIS A CA 1
ATOM 761 C C . HIS A 1 93 ? 7.894 1.889 -7.475 1.00 95.25 93 HIS A C 1
ATOM 763 O O . HIS A 1 93 ? 8.033 2.161 -8.661 1.00 95.25 93 HIS A O 1
ATOM 769 N N . TYR A 1 94 ? 8.941 1.618 -6.695 1.00 96.56 94 TYR A N 1
ATOM 770 C CA . TYR A 1 94 ? 10.322 1.709 -7.183 1.00 96.56 94 TYR A CA 1
ATOM 771 C C . TYR A 1 94 ? 10.775 0.481 -7.984 1.00 96.56 94 TYR A C 1
ATOM 773 O O . TYR A 1 94 ? 11.499 0.620 -8.967 1.00 96.56 94 TYR A O 1
ATOM 781 N N . VAL A 1 95 ? 10.344 -0.727 -7.610 1.00 97.31 95 VAL A N 1
ATOM 782 C CA . VAL A 1 95 ? 10.764 -1.969 -8.289 1.00 97.31 95 VAL A CA 1
ATOM 783 C C . VAL A 1 95 ? 10.187 -2.070 -9.701 1.00 97.31 95 VAL A C 1
ATOM 785 O O . VAL A 1 95 ? 10.884 -2.472 -10.632 1.00 97.31 95 VAL A O 1
ATOM 788 N N . GLN A 1 96 ? 8.914 -1.718 -9.877 1.00 98.19 96 GLN A N 1
ATOM 789 C CA . GLN A 1 96 ? 8.228 -1.846 -11.164 1.00 98.19 96 GLN A CA 1
ATOM 790 C C . GLN A 1 96 ? 8.459 -0.633 -12.079 1.00 98.19 96 GLN A C 1
ATOM 792 O O . GLN A 1 96 ? 8.278 -0.737 -13.296 1.00 98.19 96 GLN A O 1
ATOM 797 N N . TRP A 1 97 ? 8.875 0.505 -11.516 1.00 98.19 97 TRP A N 1
ATOM 798 C CA . TRP A 1 97 ? 9.029 1.759 -12.247 1.00 98.19 97 TRP A CA 1
ATOM 799 C C . TRP A 1 97 ? 9.956 1.669 -13.472 1.00 98.19 97 TRP A C 1
ATOM 801 O O . TRP A 1 97 ? 9.513 2.057 -14.556 1.00 98.19 97 TRP A O 1
ATOM 811 N N . PRO A 1 98 ? 11.185 1.119 -13.386 1.00 98.31 98 PRO A N 1
ATOM 812 C CA . PRO A 1 98 ? 12.085 1.081 -14.537 1.00 98.31 98 PRO A CA 1
ATOM 813 C C . PRO A 1 98 ? 11.512 0.339 -15.746 1.00 98.31 98 PRO A C 1
ATOM 815 O O . PRO A 1 98 ? 11.681 0.766 -16.889 1.00 98.31 98 PRO A O 1
ATOM 818 N N . ALA A 1 99 ? 10.784 -0.751 -15.495 1.00 97.50 99 ALA A N 1
ATOM 819 C CA . ALA A 1 99 ? 10.105 -1.508 -16.538 1.00 97.50 99 ALA A CA 1
ATOM 820 C C . ALA A 1 99 ? 8.965 -0.694 -17.168 1.00 97.50 99 ALA A C 1
ATOM 822 O O . ALA A 1 99 ? 8.892 -0.587 -18.391 1.00 97.50 99 ALA A O 1
ATOM 823 N N . ALA A 1 100 ? 8.123 -0.062 -16.346 1.00 97.88 100 ALA A N 1
ATOM 824 C CA . ALA A 1 100 ? 7.025 0.771 -16.830 1.00 97.88 100 ALA A CA 1
ATOM 825 C C . ALA A 1 100 ? 7.514 1.987 -17.635 1.00 97.88 100 ALA A C 1
ATOM 827 O O . ALA A 1 100 ? 6.897 2.354 -18.637 1.00 97.88 100 ALA A O 1
ATOM 828 N N . TRP A 1 101 ? 8.638 2.589 -17.235 1.00 97.81 101 TRP A N 1
ATOM 829 C CA . TRP A 1 101 ? 9.305 3.645 -17.993 1.00 97.81 101 TRP A CA 1
ATOM 830 C C . TRP A 1 101 ? 9.766 3.155 -19.366 1.00 97.81 101 TRP A C 1
ATOM 832 O O . TRP A 1 101 ? 9.474 3.792 -20.380 1.00 97.81 101 TRP A O 1
ATOM 842 N N . ALA A 1 102 ? 10.446 2.008 -19.416 1.00 96.94 102 ALA A N 1
ATOM 843 C CA . ALA A 1 102 ? 10.917 1.435 -20.669 1.00 96.94 102 ALA A CA 1
ATOM 844 C C . ALA A 1 102 ? 9.771 1.132 -21.636 1.00 96.94 102 ALA A C 1
ATOM 846 O O . ALA A 1 102 ? 9.842 1.492 -22.812 1.00 96.94 102 ALA A O 1
ATOM 847 N N . ASP A 1 103 ? 8.689 0.549 -21.127 1.00 96.25 103 ASP A N 1
ATOM 848 C CA . ASP A 1 103 ? 7.503 0.245 -21.922 1.00 96.25 103 ASP A CA 1
ATOM 849 C C . ASP A 1 103 ? 6.827 1.537 -22.426 1.00 96.25 103 ASP A C 1
ATOM 851 O O . ASP A 1 103 ? 6.391 1.604 -23.577 1.00 96.25 103 ASP A O 1
ATOM 855 N N . ALA A 1 104 ? 6.806 2.604 -21.617 1.00 96.44 104 ALA A N 1
ATOM 856 C CA . ALA A 1 104 ? 6.315 3.916 -22.042 1.00 96.44 104 ALA A CA 1
ATOM 857 C C . ALA A 1 104 ? 7.188 4.549 -23.143 1.00 96.44 104 ALA A C 1
ATOM 859 O O . ALA A 1 104 ? 6.647 5.099 -24.104 1.00 96.44 104 ALA A O 1
ATOM 860 N N . MET A 1 105 ? 8.518 4.445 -23.046 1.00 95.94 105 MET A N 1
ATOM 861 C CA . MET A 1 105 ? 9.447 4.949 -24.068 1.00 95.94 105 MET A CA 1
ATOM 862 C C . MET A 1 105 ? 9.331 4.184 -25.386 1.00 95.94 105 MET A C 1
ATOM 864 O O . MET A 1 105 ? 9.328 4.796 -26.454 1.00 95.94 105 MET A O 1
ATOM 868 N N . LEU A 1 106 ? 9.207 2.856 -25.333 1.00 95.44 106 LEU A N 1
ATOM 869 C CA . LEU A 1 106 ? 9.006 2.031 -26.526 1.00 95.44 106 LEU A CA 1
ATOM 870 C C . LEU A 1 106 ? 7.682 2.367 -27.216 1.00 95.44 106 LEU A C 1
ATOM 872 O O . LEU A 1 106 ? 7.674 2.627 -28.422 1.00 95.44 106 LEU A O 1
ATOM 876 N N . ARG A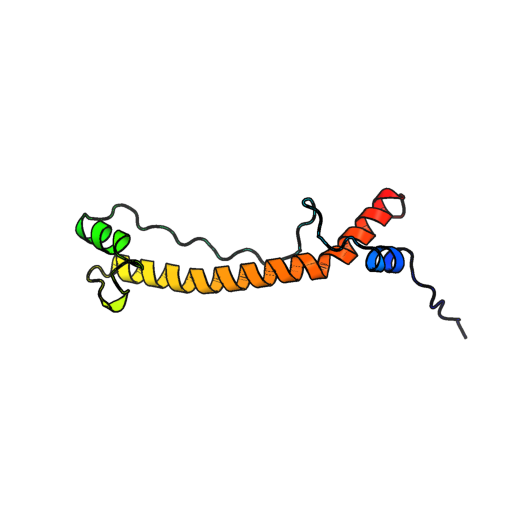 1 107 ? 6.598 2.487 -26.439 1.00 94.88 107 ARG A N 1
ATOM 877 C CA . ARG A 1 107 ? 5.284 2.890 -26.952 1.00 94.88 107 ARG A CA 1
ATOM 878 C C . ARG A 1 107 ? 5.324 4.280 -27.590 1.00 94.88 107 ARG A C 1
ATOM 880 O O . ARG A 1 107 ? 4.773 4.472 -28.668 1.00 94.88 107 ARG A O 1
ATOM 887 N N . ALA A 1 108 ? 6.030 5.234 -26.980 1.00 93.88 108 ALA A N 1
ATOM 888 C CA . ALA A 1 108 ? 6.203 6.578 -27.538 1.00 93.88 108 ALA A CA 1
ATOM 889 C C . ALA A 1 108 ? 6.979 6.592 -28.870 1.00 93.88 108 ALA A C 1
ATOM 891 O O . ALA A 1 108 ? 6.800 7.505 -29.673 1.00 93.88 108 ALA A O 1
ATOM 892 N N . ARG A 1 109 ? 7.824 5.585 -29.126 1.00 87.81 109 ARG A N 1
ATOM 893 C CA . ARG A 1 109 ? 8.575 5.438 -30.385 1.00 87.81 109 ARG A CA 1
ATOM 894 C C . ARG A 1 109 ? 7.797 4.710 -31.487 1.00 87.81 109 ARG A C 1
ATOM 896 O O . ARG A 1 109 ? 8.304 4.640 -32.602 1.00 87.81 109 ARG A O 1
ATOM 903 N N . GLY A 1 110 ? 6.605 4.182 -31.201 1.00 79.88 110 GLY A N 1
ATOM 904 C CA . GLY A 1 110 ? 5.815 3.399 -32.158 1.00 79.88 110 GLY A CA 1
ATOM 905 C C . GLY A 1 110 ? 6.334 1.974 -32.376 1.00 79.88 110 GLY A C 1
ATOM 906 O O . GLY A 1 110 ? 6.037 1.373 -33.404 1.00 79.88 110 GLY A O 1
ATOM 907 N N . ALA A 1 111 ? 7.133 1.450 -31.443 1.00 62.19 111 ALA A N 1
ATOM 908 C CA . ALA A 1 111 ? 7.505 0.042 -31.423 1.00 62.19 111 ALA A CA 1
ATOM 909 C C . ALA A 1 111 ? 6.428 -0.727 -30.639 1.00 62.19 111 ALA A C 1
ATOM 911 O O . ALA A 1 111 ? 6.401 -0.646 -29.409 1.00 62.19 111 ALA A O 1
ATOM 912 N N . GLU A 1 112 ? 5.523 -1.396 -31.359 1.00 51.28 112 GLU A N 1
ATOM 913 C CA . GLU A 1 112 ? 4.631 -2.436 -30.816 1.00 51.28 112 GLU A CA 1
ATOM 914 C C . GLU A 1 112 ? 5.322 -3.803 -30.826 1.00 51.28 112 GLU A C 1
ATOM 916 O O . GLU A 1 112 ? 5.946 -4.148 -31.858 1.00 51.28 112 GLU A O 1
#

Radius of gyration: 24.28 Å; chains: 1; bounding box: 50×34×64 Å

Sequence (112 aa):
MPSINLGLTARDYFIAHAPAEPQPWFKPVMPPPPPSVQIPAEMTDEERNEYYGWDEYLGIEDMKCPRIRDYCERVNAHRTLAQAWNSEFEKQHYVQWPAAWADAMLRARGAE

Secondary structure (DSSP, 8-state):
---------HHHHHHHT--SSPPTT-----PPPPPPPPPPSS--HHHHHHHHHBTTTB-GGG---HHHHHHHHHHHHHHHHHHHHHHHHHHHHHHHHHHHHHHHHHHHTT--

Foldseek 3Di:
DDDDPPDQDLLNVQLVVFDQAFDPVDFFDADDADDDQDDDPDDDPLLVVQLVCPPPPDDLVRRPDVVSSVSVVVVVVSVVSNVVRVVVRVVRSRVCRSNVRSVVVCVVVVND